Protein 8DVQ (pdb70)

Nearest PDB structures (foldseek):
  8dwz-assembly1_A  TM=1.007E+00  e=4.053E-29  Enterococcus
  9eut-assembly1_B  TM=8.749E-01  e=1.510E-11  Pseudomonas aeruginosa
  6paj-assembly1_B  TM=9.112E-01  e=9.118E-11  Staphylococcus aureus
  3cgz-assembly3_C  TM=8.422E-01  e=3.994E-10  Salmonella enterica subsp. enterica serovar Typhimurium
  8h70-assembly1_A  TM=9.161E-01  e=3.781E-09  Vibrio cholerae

GO terms:
  GO:0004673 protein histidine kinase activity (F, EXP)

Foldseek 3Di:
DDKDQVVVLVVVLQVVCVVLQVVLQEHEDEAEPSNDIADDDSVLVSVLVNLVVVVQSVFAHRNWYWYWYWYDDPFKIKTKTKGFGFDDVVCVVVCVVNNCVSSQVRLVVQVWGWDWDGDGGMIMIMIIGTHD

Secondary structure (DSSP, 8-state):
---EEHHHHHHHHHHHHHHHHHTTT-EEEEES-TT-EE-S-HHHHHHHHHHHHHHHHHHSPTT-EEEEEEEEETTEEEEEEEEES---HHHHHT------HHHHHHHHHTT-EEEEEE-SSEEEEEEEEE--

Structure (mmCIF, N/CA/C/O backbone):
data_8DVQ
#
_entry.id   8DVQ
#
_cell.length_a   69.830
_cell.length_b   94.400
_cell.length_c   29.770
_cell.angle_alpha   90.000
_cell.angle_beta   90.000
_cell.angle_gamma   90.000
#
_symmetry.space_group_name_H-M   'P 21 21 2'
#
loop_
_entity.id
_entity.type
_entity.pdbx_description
1 polymer 'Sensor protein VanS'
2 non-polymer 'CADMIUM ION'
3 water water
#
loop_
_atom_site.group_PDB
_atom_site.id
_atom_site.type_symbol
_atom_site.label_atom_id
_atom_site.label_alt_id
_atom_site.label_comp_id
_atom_site.label_asym_id
_atom_site.label_entity_id
_atom_site.label_seq_id
_atom_site.pdbx_PDB_ins_code
_atom_site.Cartn_x
_atom_site.Cartn_y
_atom_site.Cartn_z
_atom_site.occupancy
_atom_site.B_iso_or_equiv
_atom_site.auth_seq_id
_atom_site.auth_comp_id
_atom_site.auth_asym_id
_atom_site.auth_atom_id
_atom_site.pdbx_PDB_model_num
ATOM 1 N N . LYS A 1 9 ? 60.52841 18.05232 -1.32593 1.000 92.72069 227 LYS A N 1
ATOM 2 C CA . LYS A 1 9 ? 61.20384 19.04908 -0.48303 1.000 95.46415 227 LYS A CA 1
ATOM 3 C C . LYS A 1 9 ? 60.21532 19.99814 0.22561 1.000 88.88964 227 LYS A C 1
ATOM 4 O O . LYS A 1 9 ? 60.47863 21.19420 0.35726 1.000 94.31398 227 LYS A O 1
ATOM 10 N N . THR A 1 10 ? 59.07813 19.46674 0.65717 1.000 76.08160 228 THR A N 1
ATOM 11 C CA . THR A 1 10 ? 58.02885 20.26762 1.27954 1.000 76.72573 228 THR A CA 1
ATOM 12 C C . THR A 1 10 ? 57.53302 19.55691 2.51525 1.000 66.28377 228 THR A C 1
ATOM 13 O O . THR A 1 10 ? 57.78500 18.36753 2.72992 1.000 70.24797 228 THR A O 1
ATOM 17 N N . HIS A 1 11 ? 56.75876 20.29359 3.28879 1.000 51.34680 229 HIS A N 1
ATOM 18 C CA . HIS A 1 11 ? 56.23932 19.75679 4.52902 1.000 47.94133 229 HIS A CA 1
ATOM 19 C C . HIS A 1 11 ? 55.13455 20.68495 4.97421 1.000 48.39603 229 HIS A C 1
ATOM 20 O O . HIS A 1 11 ? 55.11032 21.85989 4.58759 1.000 51.04667 229 HIS A O 1
ATOM 27 N N . ILE A 1 12 ? 54.23997 20.13473 5.81140 1.000 42.21561 230 ILE A N 1
ATOM 28 C CA . ILE A 1 12 ? 53.12189 20.82983 6.42531 1.000 47.54228 230 ILE A CA 1
ATOM 29 C C . ILE A 1 12 ? 53.45628 21.07223 7.89654 1.000 54.18524 230 ILE A C 1
ATOM 30 O O . ILE A 1 12 ? 53.82548 20.12709 8.60797 1.000 43.49301 230 ILE A O 1
ATOM 35 N N . ASP A 1 13 ? 53.28753 22.31877 8.35770 1.000 55.91020 231 ASP A N 1
ATOM 36 C CA . ASP A 1 13 ? 53.37907 22.69203 9.76883 1.000 55.38020 231 ASP A CA 1
ATOM 37 C C . ASP A 1 13 ? 52.04024 22.36721 10.43286 1.000 55.92345 231 ASP A C 1
ATOM 38 O O . ASP A 1 13 ? 51.08410 23.16105 10.41344 1.000 53.33370 231 ASP A O 1
ATOM 43 N N . LEU A 1 14 ? 51.96381 21.15683 11.00504 1.000 51.90479 232 LEU A N 1
ATOM 44 C CA . LEU A 1 14 ? 50.66303 20.55509 11.34047 1.000 53.41659 232 LEU A CA 1
ATOM 45 C C . LEU A 1 14 ? 49.91648 21.36219 12.40238 1.000 47.41690 232 LEU A C 1
ATOM 46 O O . LEU A 1 14 ? 48.70530 21.59470 12.30114 1.000 44.24782 232 LEU A O 1
ATOM 51 N N . TYR A 1 15 ? 50.62455 21.80335 13.42687 1.000 45.97099 233 TYR A N 1
ATOM 52 C CA . TYR A 1 15 ? 49.96133 22.54315 14.48570 1.000 52.40707 233 TYR A CA 1
ATOM 53 C C . TYR A 1 15 ? 49.22795 23.73853 13.91859 1.000 52.80338 233 TYR A C 1
ATOM 54 O O . TYR A 1 15 ? 48.10157 24.02446 14.32113 1.000 43.38274 233 TYR A O 1
ATOM 63 N N . TYR A 1 16 ? 49.82987 24.42952 12.95180 1.000 54.87523 234 TYR A N 1
ATOM 64 C CA . TYR A 1 16 ? 49.19608 25.65381 12.48248 1.000 57.54870 234 TYR A CA 1
ATOM 65 C C . TYR A 1 16 ? 48.07557 25.35020 11.48990 1.000 56.09220 234 TYR A C 1
ATOM 66 O O . TYR A 1 16 ? 47.06068 26.05548 11.47748 1.000 55.71172 234 TYR A O 1
ATOM 75 N N . MET A 1 17 ? 48.20055 24.28197 10.69472 1.000 46.59403 235 MET A N 1
ATOM 76 C CA . MET A 1 17 ? 47.04748 23.82394 9.92215 1.000 50.19591 235 MET A CA 1
ATOM 77 C C . MET A 1 17 ? 45.86875 23.47898 10.83137 1.000 45.94312 235 MET A C 1
ATOM 78 O O . MET A 1 17 ? 44.72017 23.84585 10.54625 1.000 45.57604 235 MET A O 1
ATOM 83 N N . LEU A 1 18 ? 46.12375 22.78028 11.93837 1.000 49.61595 236 LEU A N 1
ATOM 84 C CA . LEU A 1 18 ? 45.02319 22.43606 12.84327 1.000 44.23127 236 LEU A CA 1
ATOM 85 C C . LEU A 1 18 ? 44.44676 23.67117 13.50962 1.000 46.01146 236 LEU A C 1
ATOM 86 O O . LEU A 1 18 ? 43.22961 23.76277 13.70264 1.000 51.71200 236 LEU A O 1
ATOM 91 N N . VAL A 1 19 ? 45.29380 24.63466 13.86449 1.000 45.51005 237 VAL A N 1
ATOM 92 C CA . VAL A 1 19 ? 44.79134 25.86469 14.48383 1.000 47.16130 237 VAL A CA 1
ATOM 93 C C . VAL A 1 19 ? 43.86979 26.60693 13.52990 1.000 53.06545 237 VAL A C 1
ATOM 94 O O . VAL A 1 19 ? 42.78749 27.06242 13.92502 1.000 59.50332 237 VAL A O 1
ATOM 98 N N . GLN A 1 20 ? 44.28573 26.75494 12.25922 1.000 49.79951 238 GLN A N 1
ATOM 99 C CA . GLN A 1 20 ? 43.46657 27.51397 11.31688 1.000 61.46122 238 GLN A CA 1
ATOM 100 C C . GLN A 1 20 ? 42.09270 26.88535 11.16578 1.000 57.44760 238 GLN A C 1
ATOM 101 O O . GLN A 1 20 ? 41.09638 27.59957 11.14548 1.000 62.37774 238 GLN A O 1
ATOM 107 N N . MET A 1 21 ? 42.03556 25.56258 11.04720 1.000 50.52905 239 MET A N 1
ATOM 108 C CA . MET A 1 21 ? 40.76758 24.85713 10.97744 1.000 55.33494 239 MET A CA 1
ATOM 109 C C . MET A 1 21 ? 39.90844 25.11249 12.21542 1.000 62.66438 239 MET A C 1
ATOM 110 O O . MET A 1 21 ? 38.72712 25.47666 12.11079 1.000 65.75101 239 MET A O 1
ATOM 115 N N . THR A 1 22 ? 40.48296 24.89859 13.39726 1.000 44.66918 240 THR A N 1
ATOM 116 C CA . THR A 1 22 ? 39.77213 25.17526 14.63341 1.000 60.17834 240 THR A CA 1
ATOM 117 C C . THR A 1 22 ? 39.19221 26.57356 14.63526 1.000 62.52150 240 THR A C 1
ATOM 118 O O . THR A 1 22 ? 38.04770 26.77979 15.06143 1.000 64.71741 240 THR A O 1
ATOM 122 N N . ASP A 1 23 ? 39.96105 27.54783 14.15272 1.000 62.67596 241 ASP A N 1
ATOM 123 C CA . ASP A 1 23 ? 39.44613 28.90638 14.15764 1.000 70.20030 241 ASP A CA 1
ATOM 124 C C . ASP A 1 23 ? 38.28269 29.06662 13.18377 1.000 67.68052 241 ASP A C 1
ATOM 125 O O . ASP A 1 23 ? 37.34257 29.81226 13.47920 1.000 62.66746 241 ASP A O 1
ATOM 130 N N . GLU A 1 24 ? 38.30620 28.36767 12.03679 1.000 57.50801 242 GLU A N 1
ATOM 131 C CA . GLU A 1 24 ? 37.14096 28.41050 11.14974 1.000 63.05241 242 GLU A CA 1
ATOM 132 C C . GLU A 1 24 ? 35.89868 27.78833 11.76909 1.000 61.86530 242 GLU A C 1
ATOM 133 O O . GLU A 1 24 ? 34.78834 28.08915 11.33020 1.000 56.78837 242 GLU A O 1
ATOM 139 N N . PHE A 1 25 ? 36.06268 26.88226 12.72293 1.000 64.49928 243 PHE A N 1
ATOM 140 C CA . PHE A 1 25 ? 34.94170 26.18041 13.31327 1.000 59.27652 243 PHE A CA 1
ATOM 141 C C . PHE A 1 25 ? 34.42179 26.86032 14.54639 1.000 56.56119 243 PHE A C 1
ATOM 142 O O . PHE A 1 25 ? 33.35895 26.48236 15.03367 1.000 56.01930 243 PHE A O 1
ATOM 150 N N . TYR A 1 26 ? 35.15419 27.83765 15.05181 1.000 60.74963 244 TYR A N 1
ATOM 151 C CA . TYR A 1 26 ? 34.81210 28.46328 16.31983 1.000 64.26358 244 TYR A CA 1
ATOM 152 C C . TYR A 1 26 ? 33.35500 28.90779 16.39413 1.000 66.13557 244 TYR A C 1
ATOM 153 O O . TYR A 1 26 ? 32.69122 28.56661 17.38498 1.000 67.80738 244 TYR A O 1
ATOM 162 N N . PRO A 1 27 ? 32.78442 29.61151 15.39977 1.000 62.38891 245 PRO A N 1
ATOM 163 C CA . PRO A 1 27 ? 31.37733 30.05954 15.55038 1.000 61.40585 245 PRO A CA 1
ATOM 164 C C . PRO A 1 27 ? 30.39544 28.91025 15.67874 1.000 62.96005 245 PRO A C 1
ATOM 165 O O . PRO A 1 27 ? 29.51834 28.91501 16.54788 1.000 64.88430 245 PRO A O 1
ATOM 169 N N . GLN A 1 28 ? 30.50277 27.93244 14.78873 1.000 62.02481 246 GLN A N 1
ATOM 170 C CA . GLN A 1 28 ? 29.69492 26.72554 14.88889 1.000 52.97693 246 GLN A CA 1
ATOM 171 C C . GLN A 1 28 ? 29.84091 26.05682 16.25180 1.000 55.41133 246 GLN A C 1
ATOM 172 O O . GLN A 1 28 ? 28.86402 25.55060 16.80932 1.000 58.18361 246 GLN A O 1
ATOM 178 N N . LEU A 1 29 ? 31.06908 26.00386 16.79826 1.000 50.30223 247 LEU A N 1
ATOM 179 C CA . LEU A 1 29 ? 31.23388 25.27896 18.05849 1.000 46.99728 247 LEU A CA 1
ATOM 180 C C . LEU A 1 29 ? 30.71896 26.07832 19.24466 1.000 43.13536 247 LEU A C 1
ATOM 181 O O . LEU A 1 29 ? 29.97415 25.54872 20.07091 1.000 39.56389 247 LEU A O 1
ATOM 186 N N . SER A 1 30 ? 31.12928 27.34809 19.36306 1.000 46.85471 248 SER A N 1
ATOM 187 C CA . SER A 1 30 ? 30.68080 28.21433 20.45902 1.000 54.93742 248 SER A CA 1
ATOM 188 C C . SER A 1 30 ? 29.16917 28.31359 20.55166 1.000 58.67761 248 SER A C 1
ATOM 189 O O . SER A 1 30 ? 28.62222 28.59684 21.62778 1.000 61.49925 248 SER A O 1
ATOM 192 N N . ALA A 1 31 ? 28.47776 28.17132 19.42432 1.000 61.18184 249 ALA A N 1
ATOM 193 C CA . ALA A 1 31 ? 27.03933 28.34634 19.44237 1.000 58.12844 249 ALA A CA 1
ATOM 194 C C . ALA A 1 31 ? 26.36232 27.26499 20.27311 1.000 49.88701 249 ALA A C 1
ATOM 195 O O . ALA A 1 31 ? 25.23106 27.45794 20.70953 1.000 59.21877 249 ALA A O 1
ATOM 197 N N . HIS A 1 32 ? 27.02566 26.12906 20.48100 1.000 51.56831 250 HIS A N 1
ATOM 198 C CA . HIS A 1 32 ? 26.52678 25.05716 21.33566 1.000 51.66657 250 HIS A CA 1
ATOM 199 C C . HIS A 1 32 ? 27.38730 24.89033 22.58056 1.000 55.50163 250 HIS A C 1
ATOM 200 O O . HIS A 1 32 ? 27.28098 23.87246 23.28880 1.000 56.66680 250 HIS A O 1
ATOM 207 N N . GLY A 1 33 ? 28.22086 25.88713 22.87011 1.000 55.05205 251 GLY A N 1
ATOM 208 C CA . GLY A 1 33 ? 29.07130 25.81459 24.03093 1.000 58.02115 251 GLY A CA 1
ATOM 209 C C . GLY A 1 33 ? 30.15167 24.77752 23.88345 1.000 51.56863 251 GLY A C 1
ATOM 210 O O . GLY A 1 33 ? 30.61259 24.21453 24.87552 1.000 55.23832 251 GLY A O 1
ATOM 211 N N . LYS A 1 34 ? 30.52831 24.46133 22.66353 1.000 50.81862 252 LYS A N 1
ATOM 212 C CA . LYS A 1 34 ? 31.56667 23.48146 22.47370 1.000 48.73562 252 LYS A CA 1
ATOM 213 C C . LYS A 1 34 ? 32.87524 24.19538 22.27949 1.000 53.47943 252 LYS A C 1
ATOM 214 O O . LYS A 1 34 ? 32.93539 25.41029 22.10094 1.000 61.38911 252 LYS A O 1
ATOM 220 N N . GLN A 1 35 ? 33.93103 23.40582 22.27654 1.000 50.25237 253 GLN A N 1
ATOM 221 C CA . GLN A 1 35 ? 35.27764 23.93245 22.23921 1.000 53.34351 253 GLN A CA 1
ATOM 222 C C . GLN A 1 35 ? 36.16103 22.84203 21.66676 1.000 49.03335 253 GLN A C 1
ATOM 223 O O . GLN A 1 35 ? 36.04289 21.67674 22.05994 1.000 47.56419 253 GLN A O 1
ATOM 229 N N . ALA A 1 36 ? 36.98458 23.20653 20.69728 1.000 41.96780 254 ALA A N 1
ATOM 230 C CA . ALA A 1 36 ? 38.01260 22.33516 20.16944 1.000 47.89936 254 ALA A CA 1
ATOM 231 C C . ALA A 1 36 ? 39.33049 22.82108 20.75237 1.000 49.43867 254 ALA A C 1
ATOM 232 O O . ALA A 1 36 ? 39.55760 24.03874 20.81089 1.000 52.80548 254 ALA A O 1
ATOM 234 N N . VAL A 1 37 ? 40.13234 21.88691 21.29125 1.000 41.12597 255 VAL A N 1
ATOM 235 C CA . VAL A 1 37 ? 41.44331 22.17908 21.87410 1.000 40.02758 255 VAL A CA 1
ATOM 236 C C . VAL A 1 37 ? 42.43975 21.27330 21.17929 1.000 48.39916 255 VAL A C 1
ATOM 237 O O . VAL A 1 37 ? 42.18574 20.06492 21.05039 1.000 41.48572 255 VAL A O 1
ATOM 241 N N . ILE A 1 38 ? 43.58548 21.85058 20.75846 1.000 49.63783 256 ILE A N 1
ATOM 242 C CA . ILE A 1 38 ? 44.66528 21.12204 20.10810 1.000 49.30701 256 ILE A CA 1
ATOM 243 C C . ILE A 1 38 ? 45.76256 20.82607 21.13145 1.000 42.27083 256 ILE A C 1
ATOM 244 O O . ILE A 1 38 ? 46.18903 21.71143 21.89964 1.000 44.48450 256 ILE A O 1
ATOM 249 N N . HIS A 1 39 ? 46.22382 19.57343 21.14512 1.000 37.94958 257 HIS A N 1
ATOM 250 C CA . HIS A 1 39 ? 47.34643 19.13610 21.97504 1.000 46.12628 257 HIS A CA 1
ATOM 251 C C . HIS A 1 39 ? 48.37815 18.55793 21.02265 1.000 37.43900 257 HIS A C 1
ATOM 252 O O . HIS A 1 39 ? 48.15050 17.50048 20.41919 1.000 46.38439 257 HIS A O 1
ATOM 259 N N . ALA A 1 40 ? 49.46790 19.24764 20.85928 1.000 43.08079 258 ALA A N 1
ATOM 260 C CA . ALA A 1 40 ? 50.43427 18.85218 19.84867 1.000 51.99166 258 ALA A CA 1
ATOM 261 C C . ALA A 1 40 ? 51.69984 19.63627 20.11709 1.000 59.68932 258 ALA A C 1
ATOM 262 O O . ALA A 1 40 ? 51.62416 20.76056 20.63263 1.000 64.16315 258 ALA A O 1
ATOM 264 N N . PRO A 1 41 ? 52.88453 19.08956 19.83523 1.000 61.30224 259 PRO A N 1
ATOM 265 C CA . PRO A 1 41 ? 54.06995 19.95876 19.81345 1.000 64.68488 259 PRO A CA 1
ATOM 266 C C . PRO A 1 41 ? 54.03642 20.84570 18.56926 1.000 68.58304 259 PRO A C 1
ATOM 267 O O . PRO A 1 41 ? 53.71479 20.39426 17.46913 1.000 65.90841 259 PRO A O 1
ATOM 271 N N . GLU A 1 42 ? 54.33187 22.13766 18.75248 1.000 80.93477 260 GLU A N 1
ATOM 272 C CA . GLU A 1 42 ? 5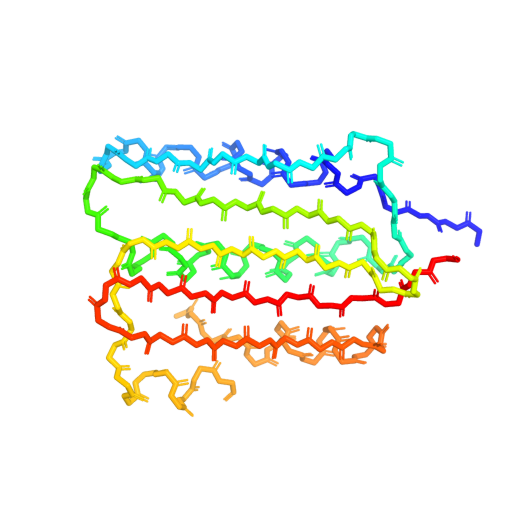4.19322 23.07852 17.63613 1.000 92.46672 260 GLU A CA 1
ATOM 273 C C . GLU A 1 42 ? 55.23734 22.87925 16.53553 1.000 93.83173 260 GLU A C 1
ATOM 274 O O . GLU A 1 42 ? 54.99847 23.30307 15.40382 1.000 93.73548 260 GLU A O 1
ATOM 280 N N . ASP A 1 43 ? 56.37349 22.24763 16.85084 1.000 89.99725 261 ASP A N 1
ATOM 281 C CA . ASP A 1 43 ? 57.47145 21.80135 15.98956 1.000 86.24451 261 ASP A CA 1
ATOM 282 C C . ASP A 1 43 ? 57.08851 20.68787 15.00505 1.000 68.49208 261 ASP A C 1
ATOM 283 O O . ASP A 1 43 ? 57.94363 20.24980 14.23174 1.000 71.45121 261 ASP A O 1
ATOM 288 N N . LEU A 1 44 ? 55.88246 20.15511 15.09450 1.000 61.95735 262 LEU A N 1
ATOM 289 C CA . LEU A 1 44 ? 55.51885 18.90158 14.44925 1.000 59.06513 262 LEU A CA 1
ATOM 290 C C . LEU A 1 44 ? 55.19676 19.12842 12.97893 1.000 52.67368 262 LEU A C 1
ATOM 291 O O . LEU A 1 44 ? 54.39686 20.00963 12.64943 1.000 55.91200 262 LEU A O 1
ATOM 296 N N . THR A 1 45 ? 55.73687 18.27699 12.11486 1.000 48.45476 263 THR A N 1
ATOM 297 C CA . THR A 1 45 ? 55.59011 18.43283 10.67129 1.000 51.67548 263 THR A CA 1
ATOM 298 C C . THR A 1 45 ? 55.29108 17.08553 10.04159 1.000 58.29400 263 THR A C 1
ATOM 299 O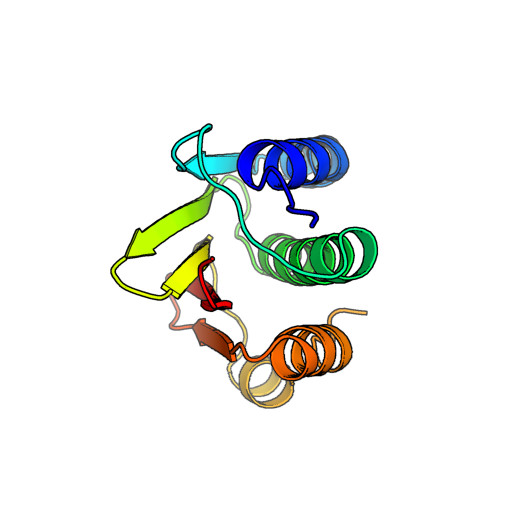 O . THR A 1 45 ? 55.62303 16.03990 10.60540 1.000 56.12855 263 THR A O 1
ATOM 303 N N . VAL A 1 46 ? 54.68873 17.13252 8.83310 1.000 53.87057 264 VAL A N 1
ATOM 304 C CA . VAL A 1 46 ? 54.39629 15.94548 8.03696 1.000 50.35144 264 VAL A CA 1
ATOM 305 C C . VAL A 1 46 ? 54.49540 16.30764 6.53386 1.000 52.86190 264 VAL A C 1
ATOM 306 O O . VAL A 1 46 ? 54.36512 17.47381 6.13996 1.000 47.70992 264 VAL A O 1
ATOM 310 N N . SER A 1 47 ? 54.74571 15.30583 5.68848 1.000 52.96424 265 SER A N 1
ATOM 311 C CA . SER A 1 47 ? 54.74143 15.46739 4.23373 1.000 61.43015 265 SER A CA 1
ATOM 312 C C . SER A 1 47 ? 53.36061 15.15697 3.66339 1.000 62.24123 265 SER A C 1
ATOM 313 O O . SER A 1 47 ? 52.60268 14.36896 4.23234 1.000 56.35826 265 SER A O 1
ATOM 316 N N . GLY A 1 48 ? 53.05871 15.75675 2.50386 1.000 64.23861 266 GLY A N 1
ATOM 317 C CA . GLY A 1 48 ? 51.84915 15.47250 1.7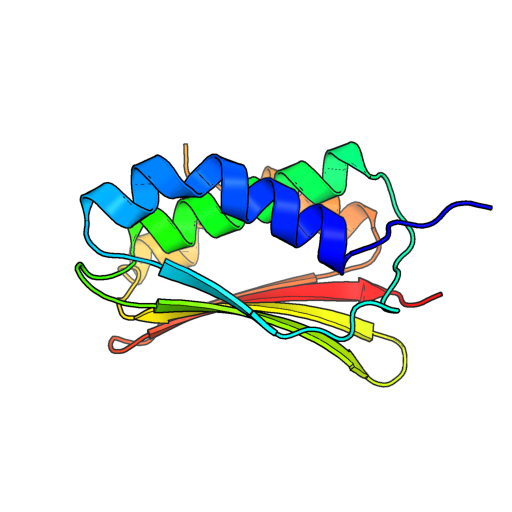5468 1.000 58.74395 266 GLY A CA 1
ATOM 318 C C . GLY A 1 48 ? 51.32942 16.71891 1.04771 1.000 57.77874 266 GLY A C 1
ATOM 319 O O . GLY A 1 48 ? 51.99608 17.75529 1.02125 1.000 45.82280 266 GLY A O 1
ATOM 320 N N . ASP A 1 49 ? 50.09840 16.59265 0.42742 1.000 53.17630 267 ASP A N 1
ATOM 321 C CA . ASP A 1 49 ? 49.40256 17.66821 -0.29519 1.000 51.92269 267 ASP A CA 1
ATOM 322 C C . ASP A 1 49 ? 48.70838 18.51176 0.76041 1.000 44.40880 267 ASP A C 1
ATOM 323 O O . ASP A 1 49 ? 47.74953 18.06049 1.40201 1.000 49.76218 267 ASP A O 1
ATOM 328 N N . PRO A 1 50 ? 49.15013 19.75361 0.95228 1.000 45.55166 268 PRO A N 1
ATOM 329 C CA . PRO A 1 50 ? 48.62956 20.52700 2.09121 1.000 44.76781 268 PRO A CA 1
ATOM 330 C C . PRO A 1 50 ? 47.12384 20.75601 2.00728 1.000 51.65979 268 PRO A C 1
ATOM 331 O O . PRO A 1 50 ? 46.40208 20.59851 3.00530 1.000 49.93128 268 PRO A O 1
ATOM 335 N N . ASP A 1 51 ? 46.64156 21.18064 0.84717 1.000 47.81525 269 ASP A N 1
ATOM 336 C CA . ASP A 1 51 ? 45.22473 21.48713 0.72275 1.000 49.13054 269 ASP A CA 1
ATOM 337 C C . ASP A 1 51 ? 44.37647 20.21205 0.78181 1.000 40.66110 269 ASP A C 1
ATOM 338 O O . ASP A 1 51 ? 43.25978 20.22790 1.31040 1.000 46.96277 269 ASP A O 1
ATOM 343 N N . LYS A 1 52 ? 44.89599 19.08222 0.29383 1.000 39.91563 270 LYS A N 1
ATOM 344 C CA . LYS A 1 52 ? 44.14375 17.84774 0.48107 1.000 34.77897 270 LYS A CA 1
ATOM 345 C C . LYS A 1 52 ? 44.06054 17.47575 1.94951 1.000 51.84545 270 LYS A C 1
ATOM 346 O O . LYS A 1 52 ? 42.97658 17.13062 2.44366 1.000 47.77450 270 LYS A O 1
ATOM 352 N N . LEU A 1 53 ? 45.19706 17.54119 2.68067 1.000 46.83526 271 LEU A N 1
ATOM 353 C CA . LEU A 1 53 ? 45.14510 17.14417 4.08678 1.000 42.25770 271 LEU A CA 1
ATOM 354 C C . LEU A 1 53 ? 44.23646 18.06235 4.88653 1.000 42.27998 271 LEU A C 1
ATOM 355 O O . LEU A 1 53 ? 43.54875 17.61283 5.81061 1.000 47.44913 271 LEU A O 1
ATOM 360 N N . ALA A 1 54 ? 44.24394 19.35675 4.58385 1.000 42.70378 272 ALA A N 1
ATOM 361 C CA . ALA A 1 54 ? 43.34592 20.24850 5.30797 1.000 45.33915 272 ALA A CA 1
ATOM 362 C C . ALA A 1 54 ? 41.89167 19.81406 5.12998 1.000 52.53237 272 ALA A C 1
ATOM 363 O O . ALA A 1 54 ? 41.06954 19.94578 6.05550 1.000 46.24778 272 ALA A O 1
ATOM 365 N N . ARG A 1 55 ? 41.54786 19.30271 3.94132 1.000 47.62536 273 ARG A N 1
ATOM 366 C CA . ARG A 1 55 ? 40.17410 18.85867 3.73951 1.000 48.09144 273 ARG A CA 1
ATOM 367 C C . ARG A 1 55 ? 39.86825 17.62562 4.56813 1.000 47.70192 273 ARG A C 1
ATOM 368 O O . ARG A 1 55 ? 38.74530 17.48034 5.07051 1.000 43.32625 273 ARG A O 1
ATOM 376 N N . VAL A 1 56 ? 40.82117 16.69403 4.66126 1.000 42.27844 274 VAL A N 1
ATOM 377 C CA . VAL A 1 56 ? 40.67721 15.56074 5.58198 1.000 50.95591 274 VAL A CA 1
ATOM 378 C C . VAL A 1 56 ? 40.29655 16.04316 6.97602 1.000 43.49944 274 VAL A C 1
ATOM 379 O O . VAL A 1 56 ? 39.31357 15.58376 7.56743 1.000 44.97937 274 VAL A O 1
ATOM 383 N N . PHE A 1 57 ? 41.06327 16.97666 7.52303 1.000 43.88768 275 PHE A N 1
ATOM 384 C CA . PHE A 1 57 ? 40.84185 17.33385 8.92142 1.000 42.56623 275 PHE A CA 1
ATOM 385 C C . PHE A 1 57 ? 39.55095 18.10150 9.07247 1.000 52.79168 275 PHE A C 1
ATOM 386 O O . PHE A 1 57 ? 38.85963 17.97518 10.10199 1.000 43.01311 275 PHE A O 1
ATOM 394 N N . ASN A 1 58 ? 39.21389 18.89201 8.04471 1.000 46.69102 276 ASN A N 1
ATOM 395 C CA . ASN A 1 58 ? 37.94867 19.60650 8.03423 1.000 49.37677 276 ASN A CA 1
ATOM 396 C C . ASN A 1 58 ? 36.77796 18.64404 8.03546 1.000 49.44800 276 ASN A C 1
ATOM 397 O O . ASN A 1 58 ? 35.83332 18.82274 8.81017 1.000 43.19337 276 ASN A O 1
ATOM 402 N N . ASN A 1 59 ? 36.81293 17.62365 7.16673 1.000 44.44671 277 ASN A N 1
ATOM 403 C CA . ASN A 1 59 ? 35.71686 16.66127 7.14338 1.000 47.18210 277 ASN A CA 1
ATOM 404 C C . ASN A 1 59 ? 35.57584 15.94308 8.47832 1.000 47.15863 277 ASN A C 1
ATOM 405 O O . ASN A 1 59 ? 34.46191 15.74919 8.95503 1.000 46.68234 277 ASN A O 1
ATOM 410 N N . ILE A 1 60 ? 36.68111 15.56013 9.10254 1.000 40.52172 278 ILE A N 1
ATOM 411 C CA . ILE A 1 60 ? 36.59900 14.84819 10.38407 1.000 44.20873 278 ILE A CA 1
ATOM 412 C C . ILE A 1 60 ? 36.01021 15.75126 11.47055 1.000 45.45509 278 ILE A C 1
ATOM 413 O O . ILE A 1 60 ? 35.09853 15.34860 12.20545 1.000 53.10561 278 ILE A O 1
ATOM 418 N N . LEU A 1 61 ? 36.52636 16.98306 11.59302 1.000 39.73572 279 LEU A N 1
ATOM 419 C CA . LEU A 1 61 ? 35.98900 17.92083 12.56766 1.000 45.53860 279 LEU A CA 1
ATOM 420 C C . LEU A 1 61 ? 34.51808 18.16962 12.31673 1.000 51.60663 279 LEU A C 1
ATOM 421 O O . LEU A 1 61 ? 33.73105 18.29353 13.26665 1.000 45.33497 279 LEU A O 1
ATOM 426 N N . LYS A 1 62 ? 34.11701 18.20611 11.04502 1.000 49.42715 280 LYS A N 1
ATOM 427 C CA . LYS A 1 62 ? 32.70001 18.32231 10.73948 1.000 54.10793 280 LYS A CA 1
ATOM 428 C C . LYS A 1 62 ? 31.92322 17.18306 11.38398 1.000 48.75141 280 LYS A C 1
ATOM 429 O O . LYS A 1 62 ? 30.80255 17.37155 11.85018 1.000 47.62282 280 LYS A O 1
ATOM 435 N N . ASN A 1 63 ? 32.49358 15.98321 11.40247 1.000 46.45523 281 ASN A N 1
ATOM 436 C CA . ASN A 1 63 ? 31.79310 14.85453 11.99982 1.000 48.57712 281 ASN A CA 1
ATOM 437 C C . ASN A 1 63 ? 31.79566 14.97468 13.51909 1.000 52.12809 281 ASN A C 1
ATOM 438 O O . ASN A 1 63 ? 30.75993 14.82103 14.16240 1.000 51.66546 281 ASN A O 1
ATOM 443 N N . ALA A 1 64 ? 32.95704 15.26706 14.10182 1.000 43.86747 282 ALA A N 1
ATOM 444 C CA . ALA A 1 64 ? 33.04402 15.49072 15.53734 1.000 38.43616 282 ALA A CA 1
ATOM 445 C C . ALA A 1 64 ? 32.05840 16.56048 15.97361 1.000 51.39520 282 ALA A C 1
ATOM 446 O O . ALA A 1 64 ? 31.33194 16.38601 16.95705 1.000 61.10247 282 ALA A O 1
ATOM 448 N N . ALA A 1 65 ? 31.98452 17.65949 15.23453 1.000 47.16268 283 ALA A N 1
ATOM 449 C CA . ALA A 1 65 ? 31.06973 18.71413 15.62443 1.000 49.07986 283 ALA A CA 1
ATOM 450 C C . ALA A 1 65 ? 29.63126 18.21266 15.62217 1.000 60.53614 283 ALA A C 1
ATOM 451 O O . ALA A 1 65 ? 28.85946 18.51716 16.53805 1.000 67.28020 283 ALA A O 1
ATOM 453 N N . ALA A 1 66 ? 29.25175 17.43312 14.59722 1.000 56.09307 284 ALA A N 1
ATOM 454 C CA . ALA A 1 66 ? 27.86573 16.99102 14.47269 1.000 52.92077 284 ALA A CA 1
ATOM 455 C C . ALA A 1 66 ? 27.47842 15.98695 15.55455 1.000 58.67598 284 ALA A C 1
ATOM 456 O O . ALA A 1 66 ? 26.30834 15.93092 15.93949 1.000 49.89348 284 ALA A O 1
ATOM 458 N N . TYR A 1 67 ? 28.41439 15.16575 16.03759 1.000 55.07227 285 TYR A N 1
ATOM 459 C CA . TYR A 1 67 ? 28.04869 14.14496 17.00655 1.000 62.51646 285 TYR A CA 1
ATOM 460 C C . TYR A 1 67 ? 28.48446 14.50925 18.41700 1.000 59.34003 285 TYR A C 1
ATOM 461 O O . TYR A 1 67 ? 28.24957 13.73934 19.34866 1.000 58.02919 285 TYR A O 1
ATOM 470 N N . SER A 1 68 ? 29.07868 15.67849 18.59791 1.000 54.23940 286 SER A N 1
ATOM 471 C CA . SER A 1 68 ? 29.58717 16.06684 19.89027 1.000 56.52464 286 SER A CA 1
ATOM 472 C C . SER A 1 68 ? 28.43620 16.60204 20.72141 1.000 56.05975 286 SER A C 1
ATOM 473 O O . SER A 1 68 ? 27.51661 17.25434 20.20877 1.000 51.56655 286 SER A O 1
ATOM 476 N N . GLU A 1 69 ? 28.47687 16.31345 22.01339 1.000 48.89629 287 GLU A N 1
ATOM 477 C CA . GLU A 1 69 ? 27.38595 16.75178 22.86703 1.000 48.10767 287 GLU A CA 1
ATOM 478 C C . GLU A 1 69 ? 27.51498 18.24151 23.17777 1.000 46.12700 287 GLU A C 1
ATOM 479 O O . GLU A 1 69 ? 28.60792 18.80117 23.21681 1.000 53.51791 287 GLU A O 1
ATOM 485 N N . ASP A 1 70 ? 26.37955 18.88719 23.36309 1.000 43.73414 288 ASP A N 1
ATOM 486 C CA . ASP A 1 70 ? 26.35682 20.28319 23.78257 1.000 46.52660 288 ASP A CA 1
ATOM 487 C C . ASP A 1 70 ? 27.30571 20.46627 24.97520 1.000 52.63311 288 ASP A C 1
ATOM 488 O O . ASP A 1 70 ? 27.43454 19.57010 25.81138 1.000 45.72937 288 ASP A O 1
ATOM 493 N N . ASN A 1 71 ? 28.01148 21.60195 25.01680 1.000 48.20769 289 ASN A N 1
ATOM 494 C CA . ASN A 1 71 ? 28.79016 22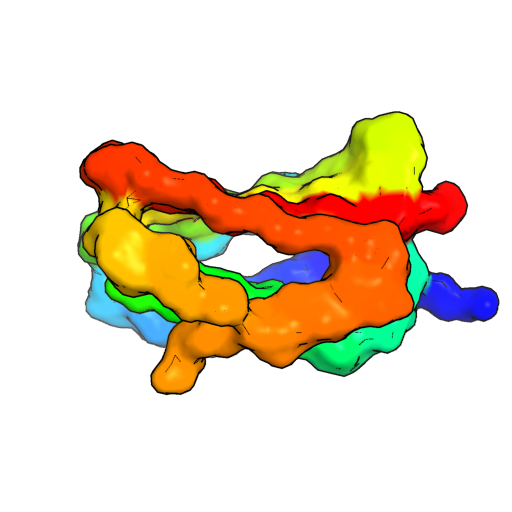.03333 26.18879 1.000 55.76341 289 ASN A CA 1
ATOM 495 C C . ASN A 1 71 ? 29.99176 21.12867 26.46677 1.000 55.55450 289 ASN A C 1
ATOM 496 O O . ASN A 1 71 ? 30.34241 20.89581 27.62193 1.000 55.33315 289 ASN A O 1
ATOM 501 N N . SER A 1 72 ? 30.63677 20.61244 25.42617 1.000 52.36869 290 SER A N 1
ATOM 502 C CA . SER A 1 72 ? 31.72852 19.66616 25.62544 1.000 49.56206 290 SER A CA 1
ATOM 503 C C . SER A 1 72 ? 32.96457 20.06644 24.81438 1.000 52.99748 290 SER A C 1
ATOM 504 O O . SER A 1 72 ? 32.91551 20.88253 23.87211 1.000 49.71134 290 SER A O 1
ATOM 507 N N . ILE A 1 73 ? 34.09005 19.43071 25.14776 1.000 54.42231 291 ILE A N 1
ATOM 508 C CA . ILE A 1 73 ? 35.36657 19.67916 24.46978 1.000 43.76897 291 ILE A CA 1
ATOM 509 C C . ILE A 1 73 ? 35.56893 18.62844 23.38969 1.000 43.47245 291 ILE A C 1
ATOM 510 O O . ILE A 1 73 ? 35.20100 17.45782 23.57130 1.000 45.82476 291 ILE A O 1
ATOM 515 N N . ILE A 1 74 ? 36.12014 19.04889 22.25085 1.000 44.20891 292 ILE A N 1
ATOM 516 C CA . ILE A 1 74 ? 36.61038 18.16661 21.19308 1.000 44.45053 292 ILE A CA 1
ATOM 517 C C . ILE A 1 74 ? 38.12301 18.24872 21.25769 1.000 46.63337 292 ILE A C 1
ATOM 518 O O . ILE A 1 74 ? 38.68946 19.31081 20.97269 1.000 47.77701 292 ILE A O 1
ATOM 523 N N . ASP A 1 75 ? 38.78459 17.15622 21.66993 1.000 38.48511 293 ASP A N 1
ATOM 524 C CA . ASP A 1 75 ? 40.23793 17.13134 21.77325 1.000 45.69562 293 ASP A CA 1
ATOM 525 C C . ASP A 1 75 ? 40.85233 16.64104 20.47086 1.000 45.67307 293 ASP A C 1
ATOM 526 O O . ASP A 1 75 ? 40.40659 15.64319 19.90150 1.000 44.65899 293 ASP A O 1
ATOM 531 N N . ILE A 1 76 ? 41.85003 17.36409 19.99862 1.000 47.95447 294 ILE A N 1
ATOM 532 C CA . ILE A 1 76 ? 42.60742 17.01419 18.80841 1.000 47.41270 294 ILE A CA 1
ATOM 533 C C . ILE A 1 76 ? 44.05288 16.90143 19.25679 1.000 45.66800 294 ILE A C 1
ATOM 534 O O . ILE A 1 76 ? 44.70644 17.92767 19.49425 1.000 46.26511 294 ILE A O 1
ATOM 539 N N . THR A 1 77 ? 44.54768 15.66323 19.40658 1.000 41.83086 295 THR A N 1
ATOM 540 C CA . THR A 1 77 ? 45.90782 15.38681 19.85854 1.000 42.74857 295 THR A CA 1
ATOM 541 C C . THR A 1 77 ? 46.75311 14.94738 18.67005 1.000 46.27872 295 THR A C 1
ATOM 542 O O . THR A 1 77 ? 46.37206 14.03618 17.93275 1.000 46.42638 295 THR A O 1
ATOM 546 N N . ALA A 1 78 ? 47.91172 15.56883 18.48013 1.000 46.94201 296 ALA A N 1
ATOM 547 C CA . ALA A 1 78 ? 48.74680 15.06104 17.40838 1.000 49.03188 296 ALA A CA 1
ATOM 548 C C . ALA A 1 78 ? 50.14173 14.82845 17.94375 1.000 48.45976 296 ALA A C 1
ATOM 549 O O . ALA A 1 78 ? 50.62181 15.56455 18.80898 1.000 48.94930 296 ALA A O 1
ATOM 551 N N . GLY A 1 79 ? 50.78098 13.77463 17.44804 1.000 45.27367 297 GLY A N 1
ATOM 552 C CA . GLY A 1 79 ? 52.08959 13.43885 17.97241 1.000 56.19762 297 GLY A CA 1
ATOM 553 C C . GLY A 1 79 ? 52.83738 12.59807 16.96359 1.000 60.00005 297 GLY A C 1
ATOM 554 O O . GLY A 1 79 ? 52.25452 11.98961 16.05449 1.000 57.34017 297 GLY A O 1
ATOM 555 N N . LEU A 1 80 ? 54.13543 12.59237 17.13003 1.000 56.74055 298 LEU A N 1
ATOM 556 C CA . LEU A 1 80 ? 55.03902 11.70104 16.42232 1.000 68.55615 298 LEU A CA 1
ATOM 557 C C . LEU A 1 80 ? 55.39529 10.55024 17.35253 1.000 72.39713 298 LEU A C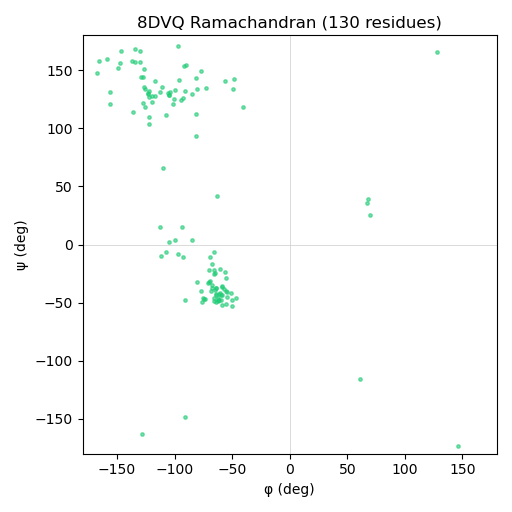 1
ATOM 558 O O . LEU A 1 80 ? 55.83739 10.78148 18.48312 1.000 79.91989 298 LEU A O 1
ATOM 563 N N . SER A 1 81 ? 55.17028 9.32174 16.89660 1.000 74.08417 299 SER A N 1
ATOM 564 C CA . SER A 1 81 ? 55.58482 8.13275 17.62835 1.000 86.56306 299 SER A CA 1
ATOM 565 C C . SER A 1 81 ? 56.20405 7.19391 16.60155 1.000 88.55440 299 SER A C 1
ATOM 566 O O . SER A 1 81 ? 55.51119 6.71603 15.69440 1.000 84.07454 299 SER A O 1
ATOM 569 N N . GLY A 1 82 ? 57.50844 6.95668 16.72560 1.000 93.23789 300 GLY A N 1
ATOM 570 C CA . GLY A 1 82 ? 58.24387 6.14401 15.77747 1.000 90.99907 300 GLY A CA 1
ATOM 571 C C . GLY A 1 82 ? 58.22709 6.70472 14.37201 1.000 90.60766 300 GLY A C 1
ATOM 572 O O . GLY A 1 82 ? 58.75242 7.79276 14.12131 1.000 90.99791 300 GLY A O 1
ATOM 573 N N . ASP A 1 83 ? 57.60741 5.96740 13.44933 1.000 93.16986 301 ASP A N 1
ATOM 574 C CA . ASP A 1 83 ? 57.52514 6.31459 12.03073 1.000 94.08832 301 ASP A CA 1
ATOM 575 C C . ASP A 1 83 ? 56.18858 6.95237 11.63987 1.000 80.69908 301 ASP A C 1
ATOM 576 O O . ASP A 1 83 ? 55.98302 7.24078 10.45613 1.000 74.01338 301 ASP A O 1
ATOM 581 N N . VAL A 1 84 ? 55.30126 7.19720 12.60743 1.000 72.79203 302 VAL A N 1
ATOM 582 C CA . VAL A 1 84 ? 53.91412 7.57643 12.37549 1.000 68.34749 302 VAL A CA 1
ATOM 583 C C . VAL A 1 84 ? 53.62863 8.90624 13.06258 1.000 61.13521 302 VAL A C 1
ATOM 584 O O . VAL A 1 84 ? 53.92622 9.08432 14.24854 1.000 57.70690 302 VAL A O 1
ATOM 588 N N . VAL A 1 85 ? 53.04821 9.82828 12.31774 1.000 58.83101 303 VAL A N 1
ATOM 589 C CA . VAL A 1 85 ? 52.39430 11.00128 12.86646 1.000 53.22608 303 VAL A CA 1
ATOM 590 C C . VAL A 1 85 ? 50.92661 10.64760 12.98261 1.000 56.78073 303 VAL A C 1
ATOM 591 O O . VAL A 1 85 ? 50.30145 10.25335 11.99020 1.000 52.54989 303 VAL A O 1
ATOM 595 N N . SER A 1 86 ? 50.36479 10.78192 14.17900 1.000 51.78221 304 SER A N 1
ATOM 596 C CA . SER A 1 86 ? 48.95003 10.48936 14.37866 1.000 52.23440 304 SER A CA 1
ATOM 597 C C . SER A 1 86 ? 48.21415 11.74294 14.81712 1.000 49.01806 304 SER A C 1
ATOM 598 O O . SER A 1 86 ? 48.75709 12.54538 15.56556 1.000 49.03186 304 SER A O 1
ATOM 601 N N . ILE A 1 87 ? 46.99717 11.94289 14.30468 1.000 48.68970 305 ILE A N 1
ATOM 602 C CA . ILE A 1 87 ? 46.14792 13.05679 14.69857 1.000 49.94649 305 ILE A CA 1
ATOM 603 C C . ILE A 1 87 ? 44.83800 12.44978 15.13417 1.000 54.20447 305 ILE A C 1
ATOM 604 O O . ILE A 1 87 ? 44.15215 11.81213 14.32593 1.000 49.75256 305 ILE A O 1
ATOM 609 N N . GLU A 1 88 ? 44.48221 12.65223 16.39335 1.000 46.98583 306 GLU A N 1
ATOM 610 C CA . GLU A 1 88 ? 43.33010 11.96979 16.96186 1.000 49.92597 306 GLU A CA 1
ATOM 611 C C . GLU A 1 88 ? 42.30847 12.99930 17.42266 1.000 46.19584 306 GLU A C 1
ATOM 612 O O . GLU A 1 88 ? 42.63832 13.90207 18.20269 1.000 44.14305 306 GLU A O 1
ATOM 618 N N . PHE A 1 89 ? 41.09482 12.89313 16.88618 1.000 42.10355 307 PHE A N 1
ATOM 619 C CA . PHE A 1 89 ? 39.96404 13.70533 17.29769 1.000 41.45823 307 PHE A CA 1
ATOM 620 C C . PHE A 1 89 ? 39.09133 12.86079 18.21436 1.000 46.76233 307 PHE A C 1
ATOM 621 O O . PHE A 1 89 ? 38.57034 11.81606 17.79019 1.000 51.25117 307 PHE A O 1
ATOM 629 N N . LYS A 1 90 ? 38.90098 13.32528 19.44472 1.000 45.22151 308 LYS A N 1
ATOM 630 C CA . LYS A 1 90 ? 38.01977 12.66488 20.40610 1.000 50.00803 308 LYS A CA 1
ATOM 631 C C . LYS A 1 90 ? 36.93811 13.63053 20.88057 1.000 49.73124 308 LYS A C 1
ATOM 632 O O . LYS A 1 90 ? 37.24626 14.77394 21.24770 1.000 48.32310 308 LYS A O 1
ATOM 638 N N . ASN A 1 91 ? 35.66890 13.17628 20.86650 1.000 43.54104 309 ASN A N 1
ATOM 639 C CA . ASN A 1 91 ? 34.54862 13.97802 21.33265 1.000 47.77756 309 ASN A CA 1
ATOM 640 C C . ASN A 1 91 ? 33.62316 13.15845 22.23776 1.000 53.57147 309 ASN A C 1
ATOM 641 O O . ASN A 1 91 ? 33.57008 11.92725 22.17698 1.000 49.00310 309 ASN A O 1
ATOM 646 N N . THR A 1 92 ? 32.87107 13.86647 23.07733 1.000 52.99713 310 THR A N 1
ATOM 647 C CA . THR A 1 92 ? 31.84135 13.23036 23.90410 1.000 57.85024 310 THR A CA 1
ATOM 648 C C . THR A 1 92 ? 30.56860 13.11146 23.08534 1.000 54.36802 310 THR A C 1
ATOM 649 O O . THR A 1 92 ? 30.11064 14.09184 22.47935 1.000 51.01765 310 THR A O 1
ATOM 653 N N . GLY A 1 93 ? 30.00095 11.91100 23.06128 1.000 58.05643 311 GLY A N 1
ATOM 654 C CA . GLY A 1 93 ? 28.81031 11.67113 22.28020 1.000 59.22853 311 GLY A CA 1
ATOM 655 C C . GLY A 1 93 ? 29.08628 10.47432 21.41771 1.000 61.88632 311 GLY A C 1
ATOM 656 O O . GLY A 1 93 ? 30.23951 10.06325 21.26903 1.000 65.81143 311 GLY A O 1
ATOM 657 N N . SER A 1 94 ? 28.06499 9.90122 20.82993 1.000 57.65775 312 SER A N 1
ATOM 658 C CA . SER A 1 94 ? 28.26881 8.65833 20.11953 1.000 63.67650 312 SER A CA 1
ATOM 659 C C . SER A 1 94 ? 27.73635 8.78962 18.70947 1.000 64.73682 312 SER A C 1
ATOM 660 O O . SER A 1 94 ? 26.83657 9.58601 18.43651 1.000 67.95617 312 SER A O 1
ATOM 663 N N . ILE A 1 95 ? 28.34471 8.03633 17.80742 1.000 68.03293 313 ILE A N 1
ATOM 664 C CA . ILE A 1 95 ? 27.79659 7.88936 16.47691 1.000 70.03176 313 ILE A CA 1
ATOM 665 C C . ILE A 1 95 ? 26.91838 6.65650 16.54038 1.000 81.38684 313 ILE A C 1
ATOM 666 O O . ILE A 1 95 ? 27.38971 5.60506 17.00049 1.000 84.67478 313 ILE A O 1
ATOM 671 N N . PRO A 1 96 ? 25.64744 6.74884 16.14204 1.000 84.94484 314 PRO A N 1
ATOM 672 C CA . PRO A 1 96 ? 24.83119 5.54051 15.98713 1.000 88.47426 314 PRO A CA 1
ATOM 673 C C . PRO A 1 96 ? 25.60443 4.52617 15.16613 1.000 94.22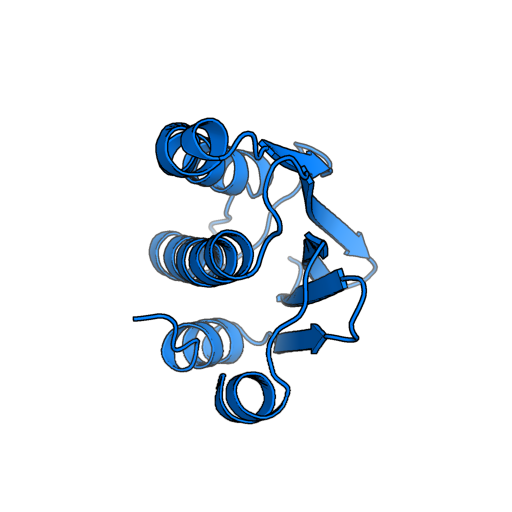590 314 PRO A C 1
ATOM 674 O O . PRO A 1 96 ? 26.20742 4.86302 14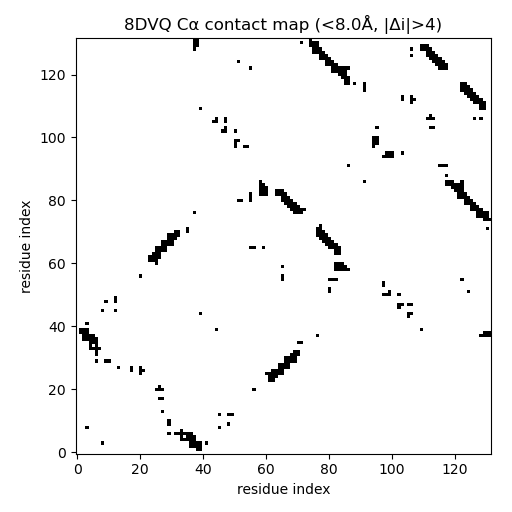.14376 1.000 94.93576 314 PRO A O 1
ATOM 678 N N . LYS A 1 97 ? 25.61812 3.27894 15.63006 1.000 98.15043 315 LYS A N 1
ATOM 679 C CA . LYS A 1 97 ? 26.58335 2.34307 15.06980 1.000 102.26568 315 LYS A CA 1
ATOM 680 C C . LYS A 1 97 ? 26.29367 2.00134 13.61163 1.000 103.48563 315 LYS A C 1
ATOM 681 O O . LYS A 1 97 ? 27.19088 1.50278 12.91900 1.000 100.89254 315 LYS A O 1
ATOM 687 N N . ASP A 1 98 ? 25.07895 2.28084 13.12059 1.000 104.69660 316 ASP A N 1
ATOM 688 C CA . ASP A 1 98 ? 24.79589 2.08434 11.70105 1.000 102.13414 316 ASP A CA 1
ATOM 689 C C . ASP A 1 98 ? 25.39779 3.20423 10.85407 1.000 95.39155 316 ASP A C 1
ATOM 690 O O . ASP A 1 98 ? 25.95875 2.94132 9.78202 1.000 93.76673 316 ASP A O 1
ATOM 695 N N . LYS A 1 99 ? 25.32218 4.45455 11.32644 1.000 93.35702 317 LYS A N 1
ATOM 696 C CA . LYS A 1 99 ? 26.04346 5.53969 10.66421 1.000 90.26148 317 LYS A CA 1
ATOM 697 C C . LYS A 1 99 ? 27.55602 5.35553 10.76526 1.000 82.92771 317 LYS A C 1
ATOM 698 O O . LYS A 1 99 ? 28.29584 5.83604 9.89355 1.000 83.70321 317 LYS A O 1
ATOM 704 N N . LEU A 1 100 ? 28.02368 4.63170 11.78612 1.000 75.78204 318 LEU A N 1
ATOM 705 C CA . LEU A 1 100 ? 29.45649 4.42307 11.98208 1.000 74.59548 318 LEU A CA 1
ATOM 706 C C . LEU A 1 100 ? 30.02745 3.40246 10.98938 1.000 76.49809 318 LEU A C 1
ATOM 707 O O . LEU A 1 100 ? 31.07806 3.64573 10.37891 1.000 75.96157 318 LEU A O 1
ATOM 712 N N . ALA A 1 101 ? 29.34895 2.26466 10.80266 1.000 79.65474 319 ALA A N 1
ATOM 713 C CA . ALA A 1 101 ? 29.77449 1.30148 9.79283 1.000 82.93717 319 ALA A CA 1
ATOM 714 C C . ALA A 1 101 ? 29.57000 1.81075 8.37122 1.000 87.37746 319 ALA A C 1
ATOM 715 O O . ALA A 1 101 ? 30.06079 1.18308 7.42422 1.000 89.76140 319 ALA A O 1
ATOM 717 N N . ALA A 1 102 ? 28.85602 2.91891 8.19558 1.000 85.21551 320 ALA A N 1
ATOM 718 C CA . ALA A 1 102 ? 28.68043 3.51841 6.88442 1.000 78.12488 320 ALA A CA 1
ATOM 719 C C . ALA A 1 102 ? 29.65472 4.65860 6.62484 1.000 75.15434 320 ALA A C 1
ATOM 720 O O . ALA A 1 102 ? 29.75290 5.12666 5.48747 1.000 80.91738 320 ALA A O 1
ATOM 722 N N . ILE A 1 103 ? 30.40650 5.08592 7.64055 1.000 73.63796 321 ILE A N 1
ATOM 723 C CA . ILE A 1 103 ? 31.14819 6.33239 7.56047 1.000 65.44320 321 ILE A CA 1
ATOM 724 C C . ILE A 1 103 ? 32.16944 6.34190 6.42464 1.000 72.08329 321 ILE A C 1
ATOM 725 O O . ILE A 1 103 ? 32.56813 7.41608 5.96963 1.000 74.68359 321 ILE A O 1
ATOM 730 N N . PHE A 1 104 ? 32.58871 5.18255 5.92943 1.000 76.43157 322 PHE A N 1
ATOM 731 C CA . PHE A 1 104 ? 33.60054 5.16303 4.86888 1.000 78.65438 322 PHE A CA 1
ATOM 732 C C . PHE A 1 104 ? 33.06078 4.72114 3.50633 1.000 80.79303 322 PHE A C 1
ATOM 733 O O . PHE A 1 104 ? 31.99171 4.11367 3.41052 1.000 89.50248 322 PHE A O 1
ATOM 741 N N . GLY A 1 122 ? 26.33506 15.45896 4.05142 1.000 82.37236 340 GLY A N 1
ATOM 742 C CA . GLY A 1 122 ? 27.71356 15.82876 3.79281 1.000 84.83113 340 GLY A CA 1
ATOM 743 C C . GLY A 1 122 ? 28.71955 15.47949 4.88248 1.000 85.82292 340 GLY A C 1
ATOM 744 O O . GLY A 1 122 ? 29.61763 16.28028 5.18649 1.000 90.13627 340 GLY A O 1
ATOM 745 N N . LEU A 1 123 ? 28.59362 14.28434 5.47368 1.000 83.12054 341 LEU A N 1
ATOM 746 C CA . LEU A 1 123 ? 29.53429 13.82625 6.49958 1.000 75.90790 341 LEU A CA 1
ATOM 747 C C . LEU A 1 123 ? 30.39680 12.65086 6.05321 1.000 75.06087 341 LEU A C 1
ATOM 748 O O . LEU A 1 123 ? 31.36204 12.30348 6.75530 1.000 76.99998 341 LEU A O 1
ATOM 753 N N . GLY A 1 124 ? 30.07958 12.04553 4.90864 1.000 75.53408 342 GLY A N 1
ATOM 754 C CA . GLY A 1 124 ? 30.89387 11.02874 4.26502 1.000 75.47615 342 GLY A CA 1
ATOM 755 C C . GLY A 1 124 ? 32.39224 11.28524 4.27914 1.000 73.68336 342 GLY A C 1
ATOM 756 O O . GLY A 1 124 ? 32.89807 12.28475 3.74826 1.000 70.56907 342 GLY A O 1
ATOM 757 N N . LEU A 1 125 ? 33.10483 10.36671 4.91736 1.000 63.41105 343 LEU A N 1
ATOM 758 C CA . LEU A 1 125 ? 34.54351 10.38446 5.00098 1.000 63.08522 343 LEU A CA 1
ATOM 759 C C . LEU A 1 125 ? 35.18546 9.55878 3.89846 1.000 68.42753 343 LEU A C 1
ATOM 760 O O . LEU A 1 125 ? 36.36831 9.22486 3.99720 1.000 64.43190 343 LEU A O 1
ATOM 765 N N . ALA A 1 126 ? 34.41995 9.20867 2.86350 1.000 66.24793 344 ALA A N 1
ATOM 766 C CA . ALA A 1 126 ? 34.93247 8.32507 1.82020 1.000 67.84372 344 ALA A CA 1
ATOM 767 C C . ALA A 1 126 ? 36.08525 8.97302 1.05218 1.000 69.00581 344 ALA A C 1
ATOM 768 O O . ALA A 1 126 ? 37.06541 8.30172 0.69663 1.000 74.15731 344 ALA A O 1
ATOM 770 N N . ILE A 1 127 ? 35.97996 10.27776 0.78796 1.000 68.49517 345 ILE A N 1
ATOM 771 C CA . ILE A 1 127 ? 37.02238 11.01616 0.08760 1.000 70.21451 345 ILE A CA 1
ATOM 772 C C . ILE A 1 127 ? 38.21337 11.24846 1.01338 1.000 69.12383 345 ILE A C 1
ATOM 773 O O . ILE A 1 127 ? 39.37448 11.03998 0.62834 1.000 65.19044 345 ILE A O 1
ATOM 778 N N . ALA A 1 128 ? 37.93150 11.69626 2.23788 1.000 63.64183 346 ALA A N 1
ATOM 779 C CA . ALA A 1 128 ? 38.95206 11.78290 3.27207 1.000 62.94236 346 ALA A CA 1
ATOM 780 C C . ALA A 1 128 ? 39.77478 10.50835 3.33339 1.000 61.98996 346 ALA A C 1
ATOM 781 O O . ALA A 1 128 ? 41.00879 10.55763 3.35863 1.000 61.28507 346 ALA A O 1
ATOM 783 N N . LYS A 1 129 ? 39.11127 9.35580 3.30295 1.000 59.02803 347 LYS A N 1
ATOM 784 C CA . LYS A 1 129 ? 39.83179 8.09657 3.42096 1.000 57.67980 347 LYS A CA 1
ATOM 785 C C . LYS A 1 129 ? 40.77314 7.89298 2.24012 1.000 61.93746 347 LYS A C 1
ATOM 786 O O . LYS A 1 129 ? 41.96148 7.59446 2.42612 1.000 65.53077 347 LYS A O 1
ATOM 792 N N . GLU A 1 130 ? 40.27630 8.07126 1.00594 1.000 67.02918 348 GLU A N 1
ATOM 793 C CA . GLU A 1 130 ? 41.16708 7.86717 -0.12895 1.000 73.29647 348 GLU A CA 1
ATOM 794 C C . GLU A 1 130 ? 42.30294 8.87554 -0.13266 1.000 67.46020 348 GLU A C 1
ATOM 795 O O . GLU A 1 130 ? 43.44938 8.51895 -0.45968 1.000 69.06737 348 GLU A O 1
ATOM 801 N N . ILE A 1 131 ? 42.03120 10.12383 0.26463 1.000 56.83923 349 ILE A N 1
ATOM 802 C CA . ILE A 1 131 ? 43.13375 11.08197 0.40529 1.000 56.48807 349 ILE A CA 1
ATOM 803 C C . ILE A 1 131 ? 44.19744 10.53754 1.34839 1.000 53.04218 349 ILE A C 1
ATOM 804 O O . ILE A 1 131 ? 45.39437 10.52915 1.04126 1.000 58.99609 349 ILE A O 1
ATOM 809 N N . ILE A 1 132 ? 43.77911 10.09635 2.52819 1.000 55.13863 350 ILE A N 1
ATOM 810 C CA . ILE A 1 132 ? 44.74371 9.58436 3.49572 1.000 52.63435 350 ILE A CA 1
ATOM 811 C C . ILE A 1 132 ? 45.41317 8.33826 2.94993 1.000 51.26049 350 ILE A C 1
ATOM 812 O O . ILE A 1 132 ? 46.62515 8.15152 3.08094 1.000 63.19273 350 ILE A O 1
ATOM 817 N N . VAL A 1 133 ? 44.62581 7.45751 2.34058 1.000 52.16839 351 VAL A N 1
ATOM 818 C CA . VAL A 1 133 ? 45.17832 6.24245 1.75343 1.000 61.27440 351 VAL A CA 1
ATOM 819 C C . VAL A 1 133 ? 46.21272 6.59080 0.68791 1.000 66.42805 351 VAL A C 1
ATOM 820 O O . VAL A 1 133 ? 47.32605 6.05378 0.68684 1.000 71.53932 351 VAL A O 1
ATOM 824 N N . GLN A 1 134 ? 45.86927 7.51488 -0.22184 1.000 68.60963 352 GLN A N 1
ATOM 825 C CA . GLN A 1 134 ? 46.82548 7.98162 -1.23546 1.000 69.02935 352 GLN A CA 1
ATOM 826 C C . GLN A 1 134 ? 48.10339 8.53111 -0.60618 1.000 66.15227 352 GLN A C 1
ATOM 827 O O . GLN A 1 134 ? 49.15435 8.55400 -1.25941 1.000 54.30000 352 GLN A O 1
ATOM 833 N N . HIS A 1 135 ? 48.03798 8.97859 0.65056 1.000 65.50457 353 HIS A N 1
ATOM 834 C CA . HIS A 1 135 ? 49.21065 9.46656 1.35981 1.000 58.26919 353 HIS A CA 1
ATOM 835 C C . HIS A 1 135 ? 50.00783 8.34964 2.01323 1.000 58.75733 353 HIS A C 1
ATOM 836 O O . HIS A 1 135 ? 50.98279 8.63479 2.71291 1.000 62.26279 353 HIS A O 1
ATOM 843 N N . GLY A 1 136 ? 49.61216 7.09688 1.81227 1.000 61.40729 354 GLY A N 1
ATOM 844 C CA . GLY A 1 136 ? 50.18027 5.99371 2.56544 1.000 62.85675 354 GLY A CA 1
ATOM 845 C C . GLY A 1 136 ? 49.81835 6.01804 4.03480 1.000 67.21856 354 GLY A C 1
ATOM 846 O O . GLY A 1 136 ? 50.67205 5.72159 4.87963 1.000 77.31087 354 GLY A O 1
ATOM 847 N N . GLY A 1 137 ? 48.58075 6.38399 4.37262 1.000 60.83215 355 GLY A N 1
ATOM 848 C CA . GLY A 1 137 ? 48.20621 6.42956 5.77339 1.000 56.09578 355 GLY A CA 1
ATOM 849 C C . GLY A 1 137 ? 46.93968 5.65794 6.07108 1.000 62.69470 355 GLY A C 1
ATOM 850 O O . GLY A 1 137 ? 46.51070 4.82242 5.25654 1.000 58.16152 355 GLY A O 1
ATOM 851 N N . GLN A 1 138 ? 46.32443 5.92803 7.22962 1.000 59.01162 356 GLN A N 1
ATOM 852 C CA . GLN A 1 138 ? 45.09069 5.24263 7.57979 1.000 57.48353 356 GLN A CA 1
ATOM 853 C C . GLN A 1 138 ? 44.23549 6.16572 8.42958 1.000 58.94277 356 GLN A C 1
ATOM 854 O O . GLN A 1 138 ? 44.74907 7.07057 9.09978 1.000 54.88681 356 GLN A O 1
ATOM 860 N N . ILE A 1 139 ? 42.91758 5.96116 8.33924 1.000 62.45945 357 ILE A N 1
ATOM 861 C CA . ILE A 1 139 ? 41.93592 6.60097 9.20558 1.000 62.84716 357 ILE A CA 1
ATOM 862 C C . ILE A 1 139 ? 41.18437 5.51343 9.94513 1.000 69.68080 357 ILE A C 1
ATOM 863 O O . ILE A 1 139 ? 40.63228 4.59668 9.32011 1.000 72.93801 357 ILE A O 1
ATOM 868 N N . TYR A 1 140 ? 41.13904 5.64021 11.26614 1.000 69.85957 358 TYR A N 1
ATOM 869 C CA . TYR A 1 140 ? 40.32226 4.80904 12.13219 1.000 70.68605 358 TYR A CA 1
ATOM 870 C C . TYR A 1 140 ? 39.19647 5.65012 12.72247 1.000 63.92976 358 TYR A C 1
ATOM 871 O O . TYR A 1 140 ? 39.41281 6.79049 13.14925 1.000 66.24230 358 TYR A O 1
ATOM 880 N N . ALA A 1 141 ? 37.99309 5.09627 12.72205 1.000 61.90352 359 ALA A N 1
ATOM 881 C CA . ALA A 1 141 ? 36.87921 5.64469 13.48820 1.000 63.76641 359 ALA A CA 1
ATOM 882 C C . ALA A 1 141 ? 36.34509 4.56998 14.42560 1.000 69.39921 359 ALA A C 1
ATOM 883 O O . ALA A 1 141 ? 36.06816 3.44838 13.98071 1.000 68.89747 359 ALA A O 1
ATOM 885 N N . GLU A 1 142 ? 36.20439 4.91951 15.71932 1.000 70.39182 360 GLU A N 1
ATOM 886 C CA . GLU A 1 142 ? 35.49746 4.11670 16.72028 1.000 73.41991 360 GLU A CA 1
ATOM 887 C C . GLU A 1 142 ? 34.50460 4.98266 17.48387 1.000 67.89690 360 GLU A C 1
ATOM 888 O O . GLU A 1 142 ? 34.69460 6.19516 17.63143 1.000 64.20075 360 GLU A O 1
ATOM 894 N N . SER A 1 143 ? 33.49524 4.33235 18.05249 1.000 68.48844 361 SER A N 1
ATOM 895 C CA . SER A 1 143 ? 32.54349 5.01998 18.91725 1.000 70.28754 361 SER A CA 1
ATOM 896 C C . SER A 1 143 ? 31.90389 4.01179 19.86647 1.000 75.11827 361 SER A C 1
ATOM 897 O O . SER A 1 143 ? 31.30022 3.03404 19.41413 1.000 80.42381 361 SER A O 1
ATOM 900 N N . ASN A 1 144 ? 32.05766 4.23090 21.17690 1.000 79.51194 362 ASN A N 1
ATOM 901 C CA . ASN A 1 144 ? 31.16560 3.60864 22.15639 1.000 89.13920 362 ASN A CA 1
ATOM 902 C C . ASN A 1 144 ? 30.00021 4.55940 22.40370 1.000 94.79047 362 ASN A C 1
ATOM 903 O O . ASN A 1 144 ? 29.60084 5.29670 21.49739 1.000 100.12234 362 ASN A O 1
ATOM 908 N N . ASP A 1 145 ? 29.44152 4.58126 23.60558 1.000 94.59404 363 ASP A N 1
ATOM 909 C CA . ASP A 1 145 ? 28.31788 5.47325 23.84816 1.000 97.66981 363 ASP A CA 1
ATOM 910 C C . ASP A 1 145 ? 28.68102 6.66924 24.71457 1.000 86.49730 363 ASP A C 1
ATOM 911 O O . ASP A 1 145 ? 27.86390 7.58662 24.86560 1.000 80.96110 363 ASP A O 1
ATOM 916 N N . ASN A 1 146 ? 29.89707 6.70171 25.25215 1.000 81.38008 364 ASN A N 1
ATOM 917 C CA . ASN A 1 146 ? 30.41299 7.86167 25.96319 1.000 79.35748 364 ASN A CA 1
ATOM 918 C C . ASN A 1 146 ? 31.17559 8.82753 25.04394 1.000 78.76783 364 ASN A C 1
ATOM 919 O O . ASN A 1 146 ? 30.94784 10.04463 25.09417 1.000 74.01174 364 ASN A O 1
ATOM 924 N N . TYR A 1 147 ? 32.08286 8.32663 24.20512 1.000 69.97919 365 TYR A N 1
ATOM 925 C CA . TYR A 1 147 ? 32.85905 9.23186 23.37612 1.000 66.89361 365 TYR A CA 1
ATOM 926 C C . TYR A 1 147 ? 33.16828 8.57789 22.03567 1.000 59.49648 365 TYR A C 1
ATOM 927 O O . TYR A 1 147 ? 32.97885 7.37479 21.83706 1.000 64.23996 365 TYR A O 1
ATOM 936 N N . THR A 1 148 ? 33.61544 9.40547 21.10324 1.000 55.43993 366 THR A N 1
ATOM 937 C CA . THR A 1 148 ? 33.88384 9.00350 19.73053 1.000 48.34728 366 THR A CA 1
ATOM 938 C C . THR A 1 148 ? 35.30702 9.40715 19.38356 1.000 47.46364 366 THR A C 1
ATOM 939 O O . THR A 1 148 ? 35.73942 10.52738 19.70292 1.000 44.36211 366 THR A O 1
ATOM 943 N N . THR A 1 149 ? 36.03955 8.49622 18.74365 1.000 45.86444 367 THR A N 1
ATOM 944 C CA . THR A 1 149 ? 37.43919 8.72039 18.38517 1.000 48.04757 367 THR A CA 1
ATOM 945 C C . THR A 1 149 ? 37.61915 8.58218 16.88073 1.000 53.24605 367 THR A C 1
ATOM 946 O O . THR A 1 149 ? 37.22548 7.55902 16.30417 1.000 56.78591 367 THR A O 1
ATOM 950 N N . PHE A 1 150 ? 38.21609 9.59998 16.25088 1.000 49.77191 368 PHE A N 1
ATOM 951 C CA . PHE A 1 150 ? 38.73093 9.50272 14.88255 1.000 47.42315 368 PHE A CA 1
ATOM 952 C C . PHE A 1 150 ? 40.25211 9.60713 14.91018 1.000 50.79098 368 PHE A C 1
ATOM 953 O O . PHE A 1 150 ? 40.80410 10.50865 15.55818 1.000 48.05570 368 PHE A O 1
ATOM 961 N N . ARG A 1 151 ? 40.93790 8.69021 14.22791 1.000 46.08191 369 ARG A N 1
ATOM 962 C CA . ARG A 1 151 ? 42.40038 8.68012 14.26159 1.000 51.42518 369 ARG A CA 1
ATOM 963 C C . ARG A 1 151 ? 42.97969 8.67557 12.85362 1.000 51.26456 369 ARG A C 1
ATOM 964 O O . ARG A 1 151 ? 42.69905 7.76115 12.07173 1.000 51.21695 369 ARG A O 1
ATOM 972 N N . VAL A 1 152 ? 43.79716 9.67921 12.53672 1.000 50.31155 370 VAL A N 1
ATOM 973 C CA . VAL A 1 152 ? 44.53697 9.73079 11.27216 1.000 49.85914 370 VAL A CA 1
ATOM 974 C C . VAL A 1 152 ? 45.99071 9.39845 11.55441 1.000 51.45035 370 VAL A C 1
ATOM 975 O O . VAL A 1 152 ? 46.61468 10.01252 12.43180 1.000 56.35221 370 VAL A O 1
ATOM 979 N N . GLU A 1 153 ? 46.53886 8.45132 10.79526 1.000 48.22261 371 GLU A N 1
ATOM 980 C CA . GLU A 1 153 ? 47.95070 8.10455 10.86450 1.000 57.41961 371 GLU A CA 1
ATOM 981 C C . GLU A 1 153 ? 48.58940 8.39952 9.51715 1.000 54.56502 371 GLU A C 1
ATOM 982 O O . GLU A 1 153 ? 48.07105 7.97658 8.47930 1.000 51.16986 371 GLU A O 1
ATOM 988 N N . LEU A 1 154 ? 49.68936 9.15452 9.52944 1.000 50.42709 372 LEU A N 1
ATOM 989 C CA . LEU A 1 154 ? 50.40693 9.49662 8.30302 1.000 52.51200 372 LEU A CA 1
ATOM 990 C C . LEU A 1 154 ? 51.88118 9.14764 8.43817 1.000 54.49323 372 LEU A C 1
ATOM 991 O O . LEU A 1 154 ? 52.45484 9.29621 9.53041 1.000 56.94282 372 LEU A O 1
ATOM 996 N N . PRO A 1 155 ? 52.52781 8.69070 7.35927 1.000 58.32720 373 PRO A N 1
ATOM 997 C CA . PRO A 1 155 ? 53.96947 8.42119 7.43204 1.000 57.41435 373 PRO A CA 1
ATOM 998 C C . PRO A 1 155 ? 54.73528 9.65331 7.88726 1.000 59.97079 373 PRO A C 1
ATOM 999 O O . PRO A 1 155 ? 54.41475 10.78186 7.50557 1.000 56.87121 373 PRO A O 1
ATOM 1003 N N . ALA A 1 156 ? 55.74954 9.42871 8.72071 1.000 60.46199 374 ALA A N 1
ATOM 1004 C CA . ALA A 1 156 ? 56.62227 10.50962 9.14671 1.000 66.30793 374 ALA A CA 1
ATOM 1005 C C . ALA A 1 156 ? 57.79755 10.65567 8.18439 1.000 71.83325 374 ALA A C 1
ATOM 1006 O O . ALA A 1 156 ? 58.20115 9.70308 7.50019 1.000 64.17183 374 ALA A O 1
ATOM 1008 N N . MET A 1 157 ? 58.34395 11.87408 8.14915 1.000 77.38102 375 MET A N 1
ATOM 1009 C CA . MET A 1 157 ? 59.50581 12.21279 7.31908 1.000 90.70092 375 MET A CA 1
ATOM 1010 C C . MET A 1 157 ? 60.75070 11.48525 7.81603 1.000 87.30708 375 MET A C 1
ATOM 1011 O O . MET A 1 157 ? 60.85930 11.19614 9.01259 1.000 86.82325 375 MET A O 1
#

Organism: Enterococcus faecium (NCBI:txid1352)

Sequence (132 aa):
KTHIDLYYMLVQMTDEFYPQLSAHGKQAVIHAPEDLTVSGDPDKLARVFNNILKNAAAYSEDNSIIDITAGLSGDVVSIEFKNTGSIPKDKLAAIFGLGLAIAKEIIVQHGGQIYAESNDNYTTFRVELPAM

Radius of gyration: 13.98 Å; Cα contacts (8 Å, |Δi|>4): 259; chains: 1; bounding box: 36×29×27 Å

InterPro domains:
  IPR003594 Histidine kinase/HSP90-like ATPase domain [PF02518] (266-374)
  IPR003594 Histidine kinase/HSP90-like ATPase domain [SM00387] (266-376)
  IPR003661 Signal transduction histidine kinase, dimerisation/phosphoacceptor domain [PF00512] (155-217)
  IPR003661 Signal transduction histidine kinase, dimerisation/phosphoacceptor domain [SM00388] (154-221)
  IPR003661 Signal transduction histidine kinase, dimerisation/phosphoacceptor domain [cd00082] (152-217)
  IPR004358 Signal transduction histidine kinase-related protein, C-terminal [PR00344] (320-330)
  IPR004358 Signal transduction histidine kinase-related protein, C-terminal [PR00344] (337-355)
  IPR004358 Signal transduction histidine kinase-related protein, C-terminal [PR00344] (360-373)
  IPR005467 Histidine kinase domain [PS50109] (161-376)
  IPR036097 Signal transduction histidine kinase, dimerisation/phosphoacceptor domain superfamily [SSF47384] (138-219)
  IPR036890 Histidine kinase/HSP90-like ATPase superfamily [G3DSA:3.30.565.10] (222-377)
  IPR036890 Histidine kinase/HSP90-like ATPase superfamily [SSF55874] (211-374)
  IPR050351 Bacteriophytochrome/Sensor protein kinase WalK/GraS-like [PTHR45453] (115-374)
  IPR058212 Sensor protein VanS-like [NF033091] (82-373)

Solvent-accessible surface area: 7126 Å² total; per-residue (Å²): 254,105,90,7,71,0,46,121,34,0,37,117,6,21,84,116,11,148,89,91,4,47,81,98,40,22,106,13,51,29,77,26,63,98,116,10,43,0,53,28,52,69,94,89,0,34,124,0,0,34,33,0,0,79,1,0,5,61,48,10,99,94,125,17,89,0,46,0,63,4,25,104,85,73,111,43,1,16,0,40,0,66,2,55,2,40,6,69,154,105,114,25,95,62,16,96,116,64,56,0,57,101,0,59,105,14,0,67,145,37,55,20,63,5,97,24,114,17,73,131,104,96,0,13,0,79,0,40,2,62,33,145

B-factor: mean 63.0, std 17.99, range [30.89, 130.23]

=== Feature glossary ===
A reading guide for the features in this record.

Start from the sequence.

  · Sequence gives the chain of amino acids in standard one-letter code (A=alanine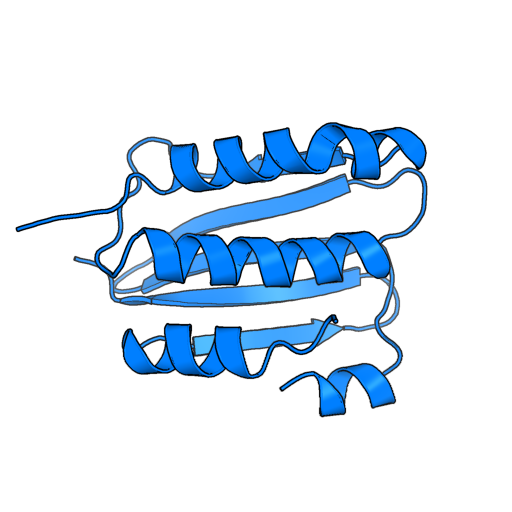, C=cysteine, …, Y=tyrosine), read N→C. It is the only feature that is directly encoded by the gene; all structural features are derived from the folded form of this sequence.

Fold it, and you get atomic coordinates and the backbone conformation that goes with them.

  · Structure coordinates are given as an mmCIF _atom_site loop: one row per atom with element, residue name, chain id, sequence number, and x/y/z position in Å. Only the four main-chain atoms per residue are included here; side chains are omitted to keep the record compact.

  · Backbone dihedral angles. Every residue except chain termini has a φ (preceding-C → N → Cα → C) and a ψ (N → Cα → C → next-N). They are reported in degrees following the IUPAC sign convention. Secondary structure is essentially a statement about which (φ, ψ) basin each residue occupies.

  · Eight-state secondary structure (DSSP): H is the canonical α-helix, G the tighter 3₁₀-helix, I the wider π-helix; E/B are β-structure, T and S are turns and bends, and '-' is everything else. DSSP derives these from the pattern of main-chain N–H···O=C hydrogen bonds, not from the sequence.

  · SS3 is a coarse helix/strand/coil call (letters a/b/c) made by the P-SEA algorithm from inter-Cα distances and dihedrals. It is less detailed than DSSP but needs only Cα positions.

Summarize the fold with a handful of shape descriptors and a per-residue structural alphabet.

  · Radius of gyration (Rg) is the root-mean-square distance of Cα atoms from their centroid — a single number for overall size and compactness. A globular domain of N residues has Rg ≈ 2.2·N^0.38 Å; an extended or disordered chain has a much larger Rg. The Cα contact count is the number of residue pairs whose Cα atoms are within 8 Å and are more than four positions apart in sequence — a standard proxy for tertiary packing density. The bounding box is the smallest axis-aligned box enclosing all Cα atoms.

  · 3Di is Foldseek's structural alphabet. Each residue is assigned one of twenty discrete states based on how its Cα sits relative to its spatial (not sequential) neighbors. Aligning 3Di strings finds structural homologs roughly as well as full 3D superposition, but orders of magnitude faster.

  · Solvent-accessible surface area (SASA) is the area in Å² traced out by the centre of a 1.4 Å probe sphere (a water molecule) rolled over the protein's van der Waals surface (Shrake–Rupley / Lee–Richards construction). Buried residues have near-zero SASA; fully exposed residues can exceed 200 Å². The total SASA scales roughly with the number of surface residues.

Ask how reliable the model is.

  · For AlphaFold models, the B-factor field carries pLDDT — the model's own estimate of local accuracy on a 0–100 scale. Regions with pLDDT<50 should be treated as essentially unmodeled; they often correspond to intrinsically disordered segments.

  · For experimental (PDB) structures, the B-factor (temperature factor) quantifies the positional spread of each atom in the crystal — a combination of thermal vibration and static disorder — in units of Å². High B-factors mark flexible loops or poorly resolved regions; low B-factors mark the rigid, well-ordered core.

  · Predicted Aligned Error (PAE) is an AlphaFold confidence matrix: entry (i, j) is the expected error in the position of residue j, in ångströms, when the prediction is superimposed on the true structure at residue i. Low PAE within a block of residues means that block is internally rigid and well-predicted; high PAE between two blocks means their relative placement is uncertain even if each block individually is confident.

Place it in context: what it resembles, what it is annotated as, and how it looks.

  · Structural nearest neighbors (via Foldseek easy-search vs the PDB). Reported per hit: target PDB id, E-value, and alignment TM-score. A TM-score above ~0.5 is the conventional threshold for 'same fold'.

  · Functional annotations link the protein to curated databases. InterPro entries identify conserved domains and families by matching the sequence against member-database signatures (Pfam, PROSITE, CDD, …). Gene Ontology (GO) terms describe molecular function, biological process, and cellular component in a controlled vocabulary. CATH places the structure in a hierarchical fold classification (Class/Architecture/Topology/Homologous-superfamily). The organism is the source species.

  · The contact map is a binary N×N matrix image: pixel (i, j) is dark where Cα_i and Cα_j are within 8 Å and |i−j|>4. Because the |i−j|>4 filter removes local helical contacts, off-diagonal stripes parallel to the main diagonal indicate parallel β-sheets; stripes perpendicular to it indicate antiparallel β-sheets. The Ramachandran plot scatters every residue's (φ, ψ) pair against the sterically allowed regions. The PAE heatmap renders the predicted-aligned-error matrix.

  · Six rendered views show the 3D structure from the faces of a cube — i.e. along ±x, ±y, ±z. Rendering representation is drawn randomly per protein from cartoon (secondary-structure ribbons), sticks (backbone bonds), or molecular surface; coloring is either N→C rainbow (blue at the N-terminus through red at the C-terminus) or one color per chain.